Protein AF-A0A350P9X3-F1 (afdb_monomer_lite)

Foldseek 3Di:
DDFDFADDVDPCPVLPPPPPRTDDPVSVVVVVVVVVVVVVVVVVVVVVVVVVVVVLVCQLVVLVVVLVVCVVVVVVVVSVVSVVCNVVSVVVSVVVSCVVVVVVVVVVVVVVD

Radius of gyration: 26.56 Å; chains: 1; bounding box: 52×26×76 Å

Organism: NCBI:txid589873

InterPro domains:
  IPR018247 EF-Hand 1, calcium-binding site [PS00018] (16-28)

Structure (mmCIF, N/CA/C/O backbone):
data_AF-A0A350P9X3-F1
#
_entry.id   AF-A0A350P9X3-F1
#
loop_
_atom_site.group_PDB
_atom_site.id
_atom_site.type_symbol
_atom_site.label_atom_id
_atom_site.label_alt_id
_atom_site.label_comp_id
_atom_site.label_asym_id
_atom_site.label_entity_id
_atom_site.label_seq_id
_atom_site.pdbx_PDB_ins_code
_atom_site.Cartn_x
_atom_site.Cartn_y
_atom_site.Cartn_z
_atom_site.occupancy
_atom_site.B_iso_or_equiv
_atom_site.auth_seq_id
_atom_site.auth_comp_id
_atom_site.auth_asym_id
_atom_site.auth_atom_id
_atom_site.pdbx_PDB_model_num
ATOM 1 N N . MET A 1 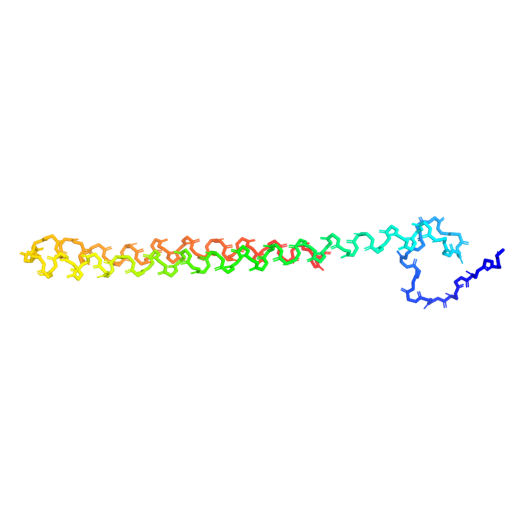1 ? 17.903 -16.876 -47.345 1.00 45.81 1 MET A N 1
ATOM 2 C CA . MET A 1 1 ? 17.108 -15.745 -46.822 1.00 45.81 1 MET A CA 1
ATOM 3 C C . MET A 1 1 ? 17.994 -14.515 -46.926 1.00 45.81 1 MET A C 1
ATOM 5 O O . MET A 1 1 ? 19.126 -14.586 -46.469 1.00 45.81 1 MET A O 1
ATOM 9 N N . ALA A 1 2 ? 17.578 -13.469 -47.643 1.00 48.81 2 ALA A N 1
ATOM 10 C CA . ALA A 1 2 ? 18.408 -12.278 -47.829 1.00 48.81 2 ALA A CA 1
ATOM 11 C C . ALA A 1 2 ? 18.488 -11.499 -46.508 1.00 48.81 2 ALA A C 1
ATOM 13 O O . ALA A 1 2 ? 17.465 -11.042 -46.004 1.00 48.81 2 ALA A O 1
ATOM 14 N N . GLN A 1 3 ? 19.692 -11.387 -45.949 1.00 57.34 3 GLN A N 1
ATOM 15 C CA . GLN A 1 3 ? 19.959 -10.689 -44.694 1.00 57.34 3 GLN A CA 1
ATOM 16 C C . GLN A 1 3 ? 19.763 -9.182 -44.925 1.00 57.34 3 GLN A C 1
ATOM 18 O O . GLN A 1 3 ? 20.478 -8.565 -45.721 1.00 57.34 3 GLN A O 1
ATOM 23 N N . LYS A 1 4 ? 18.726 -8.598 -44.314 1.00 62.81 4 LYS A N 1
ATOM 24 C CA . LYS A 1 4 ? 18.437 -7.163 -44.425 1.00 62.81 4 LYS A CA 1
ATOM 25 C C . LYS A 1 4 ? 19.392 -6.405 -43.504 1.00 62.81 4 LYS A C 1
ATOM 27 O O . LYS A 1 4 ? 19.325 -6.558 -42.292 1.00 62.81 4 LYS A O 1
ATOM 32 N N . LYS A 1 5 ? 20.262 -5.585 -44.095 1.00 63.50 5 LYS A N 1
ATOM 33 C CA . LYS A 1 5 ? 21.148 -4.678 -43.357 1.00 63.50 5 LYS A CA 1
ATOM 34 C C . LYS A 1 5 ? 20.351 -3.514 -42.772 1.00 63.50 5 LYS A C 1
ATOM 36 O O . LYS A 1 5 ? 19.462 -2.980 -43.446 1.00 63.50 5 LYS A O 1
ATOM 41 N N . LEU A 1 6 ? 20.669 -3.134 -41.540 1.00 65.44 6 LEU A N 1
ATOM 42 C CA . LEU A 1 6 ? 20.120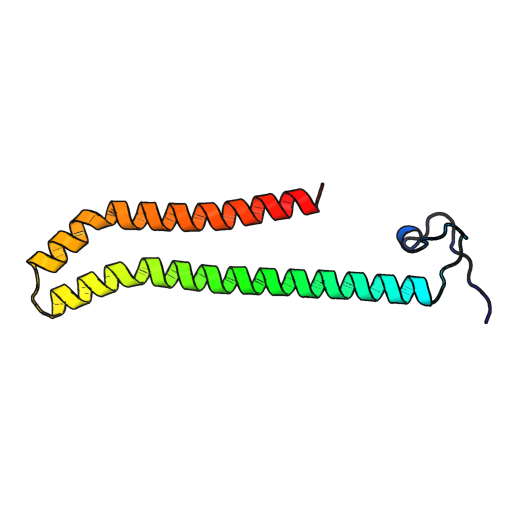 -1.955 -40.882 1.00 65.44 6 LEU A CA 1
ATOM 43 C C . LEU A 1 6 ? 20.528 -0.686 -41.648 1.00 65.44 6 LEU A C 1
ATOM 45 O O . LEU A 1 6 ? 21.645 -0.562 -42.148 1.00 65.44 6 LEU A O 1
ATOM 49 N N . GLN A 1 7 ? 19.604 0.270 -41.765 1.00 64.62 7 GLN A N 1
ATOM 50 C CA . GLN A 1 7 ? 19.949 1.621 -42.212 1.00 64.62 7 GLN A CA 1
ATOM 51 C C . GLN A 1 7 ? 20.668 2.368 -41.087 1.00 64.62 7 GLN A C 1
ATOM 53 O O . GLN A 1 7 ? 20.343 2.194 -39.911 1.00 64.62 7 GLN A O 1
ATOM 58 N N . LYS A 1 8 ? 21.609 3.241 -41.463 1.00 57.31 8 LYS A N 1
ATOM 59 C CA . LYS A 1 8 ? 22.232 4.193 -40.541 1.00 57.31 8 LYS A CA 1
ATOM 60 C C . LYS A 1 8 ? 21.128 5.075 -39.938 1.00 57.31 8 LYS A C 1
ATOM 62 O O . LYS A 1 8 ? 20.325 5.613 -40.697 1.00 57.31 8 LYS A O 1
ATOM 67 N N . ASP A 1 9 ? 21.069 5.147 -38.610 1.00 61.34 9 ASP A N 1
ATOM 68 C CA . ASP A 1 9 ? 20.023 5.811 -37.808 1.00 61.34 9 ASP A CA 1
ATOM 69 C C . ASP A 1 9 ? 18.659 5.088 -37.766 1.00 61.34 9 ASP A C 1
ATOM 71 O O . ASP A 1 9 ? 17.613 5.696 -37.528 1.00 61.34 9 ASP A O 1
ATOM 75 N N . SER A 1 10 ? 18.634 3.767 -37.976 1.00 69.50 10 SER A N 1
ATOM 76 C CA . SER A 1 10 ? 17.417 2.976 -37.761 1.00 69.50 10 SER A CA 1
ATOM 77 C C . SER A 1 10 ? 17.019 2.943 -36.281 1.00 69.50 10 SER A C 1
ATOM 79 O O . SER A 1 10 ? 17.846 2.683 -35.409 1.00 69.50 10 SER A O 1
ATOM 81 N N . ALA A 1 11 ? 15.719 3.091 -36.002 1.00 67.38 11 ALA A N 1
ATOM 82 C CA . ALA A 1 11 ? 15.147 2.966 -34.658 1.00 67.38 11 ALA A CA 1
ATOM 83 C C . ALA A 1 11 ? 15.463 1.623 -33.969 1.00 67.38 11 ALA A C 1
ATOM 85 O O . ALA A 1 11 ? 15.339 1.526 -32.753 1.00 67.38 11 ALA A O 1
ATOM 86 N N . TYR A 1 12 ? 15.891 0.604 -34.719 1.00 69.75 12 TYR A N 1
ATOM 87 C CA . TYR A 1 12 ? 16.204 -0.735 -34.223 1.00 69.75 12 TYR A CA 1
ATOM 88 C C . TYR A 1 12 ? 17.701 -0.979 -33.982 1.00 69.75 12 TYR A C 1
ATOM 90 O O . TYR A 1 12 ? 18.068 -2.091 -33.626 1.00 69.75 12 TYR A O 1
ATOM 98 N N . GLN A 1 13 ? 18.565 0.035 -34.117 1.00 71.00 13 GLN A N 1
ATOM 99 C CA . GLN A 1 13 ? 19.997 -0.102 -33.800 1.00 71.00 13 GLN A CA 1
ATOM 100 C C . GLN A 1 13 ? 20.256 -0.541 -32.349 1.00 71.00 13 GLN A C 1
ATOM 102 O O . GLN A 1 13 ? 21.243 -1.204 -32.080 1.00 71.00 13 GLN A O 1
ATOM 107 N N . HIS A 1 14 ? 19.354 -0.229 -31.414 1.00 72.38 14 HIS A N 1
ATOM 108 C CA . HIS A 1 14 ? 19.454 -0.681 -30.020 1.00 72.38 14 HIS A CA 1
ATOM 109 C C . HIS A 1 14 ? 19.203 -2.191 -29.828 1.00 72.38 14 HIS A C 1
ATOM 111 O O . HIS A 1 14 ? 19.435 -2.710 -28.737 1.00 72.38 14 HIS A O 1
ATOM 117 N N . LEU A 1 15 ? 18.673 -2.872 -30.850 1.00 71.56 15 LEU A N 1
ATOM 118 C CA . LEU A 1 15 ? 18.408 -4.311 -30.840 1.00 71.56 15 LEU A CA 1
ATOM 119 C C . LEU A 1 15 ? 19.588 -5.130 -31.373 1.00 71.56 15 LEU A C 1
ATOM 121 O O . LEU A 1 15 ? 19.661 -6.319 -31.078 1.00 71.56 15 LEU A O 1
ATOM 125 N N . ASP A 1 16 ? 20.491 -4.494 -32.122 1.00 74.19 16 ASP A N 1
ATOM 126 C CA . ASP A 1 16 ? 21.739 -5.089 -32.592 1.00 74.19 16 ASP A CA 1
ATOM 127 C C . ASP A 1 16 ? 22.710 -5.188 -31.403 1.00 74.19 16 ASP A C 1
ATOM 129 O O . ASP A 1 16 ? 23.236 -4.187 -30.904 1.00 74.19 16 ASP A O 1
ATOM 133 N N . ARG A 1 17 ? 22.885 -6.404 -30.874 1.00 72.25 17 ARG A N 1
ATOM 134 C CA . ARG A 1 17 ? 23.720 -6.654 -29.688 1.00 72.25 17 ARG A CA 1
ATOM 135 C C . ARG A 1 17 ? 25.166 -6.956 -30.053 1.00 72.25 17 ARG A C 1
ATOM 137 O O . ARG A 1 17 ? 26.035 -6.840 -29.185 1.00 72.25 17 ARG A O 1
ATOM 144 N N . ASN A 1 18 ? 25.418 -7.386 -31.285 1.00 77.31 18 ASN A N 1
ATOM 145 C CA . ASN A 1 18 ? 26.728 -7.823 -31.752 1.00 77.31 18 ASN A CA 1
ATOM 146 C C . ASN A 1 18 ? 27.439 -6.773 -32.637 1.00 77.31 18 ASN A C 1
ATOM 148 O O . ASN A 1 18 ? 28.620 -6.960 -32.939 1.00 77.31 18 ASN A O 1
ATOM 152 N N . ASN A 1 19 ? 26.781 -5.645 -32.937 1.00 72.25 19 ASN A N 1
ATOM 153 C CA . ASN A 1 19 ? 27.268 -4.528 -33.753 1.00 72.25 19 ASN A CA 1
ATOM 154 C C . ASN A 1 19 ? 27.639 -4.953 -35.187 1.00 72.25 19 ASN A C 1
ATOM 156 O O . ASN A 1 19 ? 28.591 -4.425 -35.770 1.00 72.25 19 ASN A O 1
ATOM 160 N N . ASP A 1 20 ? 26.935 -5.940 -35.747 1.00 75.75 20 ASP A N 1
ATOM 161 C CA . ASP A 1 20 ? 27.206 -6.456 -37.093 1.00 75.75 20 ASP A CA 1
ATOM 162 C C . ASP A 1 20 ? 26.391 -5.763 -38.209 1.00 75.75 20 ASP A C 1
ATOM 164 O O . ASP A 1 20 ? 26.501 -6.132 -39.385 1.00 75.75 20 ASP A O 1
ATOM 168 N N . ASP A 1 21 ? 25.628 -4.717 -37.860 1.00 69.88 21 ASP A N 1
ATOM 169 C CA . ASP A 1 21 ? 24.737 -3.947 -38.736 1.00 69.88 21 ASP A CA 1
ATOM 170 C C . ASP A 1 21 ? 23.622 -4.809 -39.380 1.00 69.88 21 ASP A C 1
ATOM 172 O O . ASP A 1 21 ? 22.962 -4.388 -40.348 1.00 69.88 21 ASP A O 1
ATOM 176 N N . THR A 1 22 ? 23.373 -6.021 -38.869 1.00 72.81 22 THR A N 1
ATOM 177 C CA . THR A 1 22 ? 22.319 -6.932 -39.323 1.00 72.81 22 THR A CA 1
ATOM 178 C C . THR A 1 22 ? 21.504 -7.492 -38.163 1.00 72.81 22 THR A C 1
ATOM 180 O O . THR A 1 22 ? 22.010 -8.178 -37.296 1.00 72.81 22 THR A O 1
ATOM 183 N N . LEU A 1 23 ? 20.184 -7.297 -38.196 1.00 71.69 23 LEU A N 1
ATOM 184 C CA . LEU A 1 23 ? 19.320 -7.941 -37.205 1.00 71.69 23 LEU A CA 1
ATOM 185 C C . LEU A 1 23 ? 19.126 -9.417 -37.533 1.00 71.69 23 LEU A C 1
ATOM 187 O O . LEU A 1 23 ? 18.599 -9.756 -38.601 1.00 71.69 23 LEU A O 1
ATOM 191 N N . CYS A 1 24 ? 19.496 -10.281 -36.593 1.00 75.56 24 CYS A N 1
ATOM 192 C CA . CYS A 1 24 ? 19.149 -11.695 -36.631 1.00 75.56 24 CYS A CA 1
ATOM 193 C C . CYS A 1 24 ? 17.768 -11.948 -35.993 1.00 75.56 24 CYS A C 1
ATOM 195 O O . CYS A 1 24 ? 17.353 -11.244 -35.069 1.00 75.56 24 CYS A O 1
ATOM 197 N N . ASP 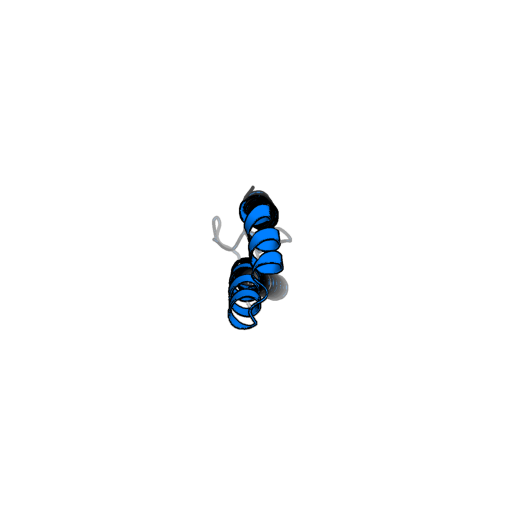A 1 25 ? 17.064 -12.994 -36.439 1.00 77.31 25 ASP A N 1
ATOM 198 C CA . ASP A 1 25 ? 15.779 -13.414 -35.851 1.00 77.31 25 ASP A CA 1
ATOM 199 C C . ASP A 1 25 ? 15.915 -13.737 -34.344 1.00 77.31 25 ASP A C 1
ATOM 201 O O . ASP A 1 25 ? 14.998 -13.485 -33.555 1.00 77.31 25 ASP A O 1
AT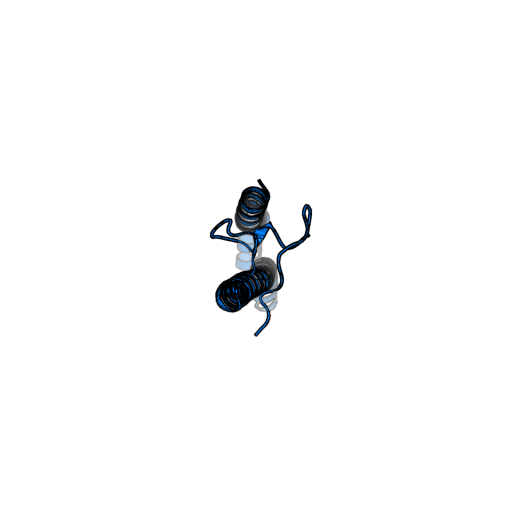OM 205 N N . ASP A 1 26 ? 17.086 -14.222 -33.920 1.00 78.62 26 ASP A N 1
ATOM 206 C CA . ASP A 1 26 ? 17.408 -14.494 -32.514 1.00 78.62 26 ASP A CA 1
ATOM 207 C C . ASP A 1 26 ? 17.483 -13.209 -31.666 1.00 78.62 26 ASP A C 1
ATOM 209 O O . ASP A 1 26 ? 17.026 -13.185 -30.524 1.00 78.62 26 ASP A O 1
ATOM 213 N N . GLU A 1 27 ? 17.999 -12.107 -32.213 1.00 75.69 27 GLU A N 1
ATOM 214 C CA . GLU A 1 27 ? 18.083 -10.825 -31.496 1.00 75.69 27 GLU A CA 1
ATOM 215 C C . GLU A 1 27 ? 16.706 -10.172 -31.358 1.00 75.69 27 GLU A C 1
ATOM 217 O O . GLU A 1 27 ? 16.357 -9.639 -30.302 1.00 75.69 27 GLU A O 1
ATOM 222 N N . ILE A 1 28 ? 15.882 -10.282 -32.404 1.00 80.69 28 ILE A N 1
ATOM 223 C CA . ILE A 1 28 ? 14.499 -9.801 -32.399 1.00 80.69 28 ILE A CA 1
ATOM 224 C C . ILE A 1 28 ? 13.657 -10.606 -31.402 1.00 80.69 28 ILE A C 1
ATOM 226 O O . ILE A 1 28 ? 12.910 -10.020 -30.617 1.00 80.69 28 ILE A O 1
ATOM 230 N N . SER A 1 29 ? 13.773 -11.937 -31.400 1.00 83.00 29 SER A N 1
ATOM 231 C CA . SER A 1 29 ? 13.029 -12.789 -30.463 1.00 83.00 29 SER A CA 1
ATOM 232 C C . SER A 1 29 ? 13.420 -12.509 -29.011 1.00 83.00 29 SER A C 1
ATOM 234 O O . SER A 1 29 ? 12.544 -12.321 -28.165 1.00 83.00 29 SER A O 1
ATOM 236 N N . MET A 1 30 ? 14.716 -12.349 -28.739 1.00 83.12 30 MET A N 1
ATOM 237 C CA . MET A 1 30 ? 15.220 -11.985 -27.419 1.00 83.12 30 MET A CA 1
ATOM 238 C C . MET A 1 30 ? 14.700 -10.614 -26.956 1.00 83.12 30 MET A C 1
ATOM 240 O O . MET A 1 30 ? 14.282 -10.458 -25.808 1.00 83.12 30 MET A O 1
ATOM 244 N N . ALA A 1 31 ? 14.675 -9.615 -27.837 1.00 84.00 31 ALA A N 1
ATOM 245 C CA . ALA A 1 31 ? 14.134 -8.296 -27.520 1.00 84.00 31 ALA A CA 1
ATOM 246 C C . ALA A 1 31 ? 12.633 -8.329 -27.192 1.00 84.00 31 ALA A C 1
ATOM 248 O O . ALA A 1 31 ? 12.181 -7.667 -26.253 1.00 84.00 31 ALA A O 1
ATOM 249 N N . LEU A 1 32 ? 11.861 -9.128 -27.934 1.00 84.25 32 LEU A N 1
ATOM 250 C CA . LEU A 1 32 ? 10.435 -9.332 -27.681 1.00 84.25 32 LEU A CA 1
ATOM 251 C C . LEU A 1 32 ? 10.190 -10.036 -26.340 1.00 84.25 32 LEU A C 1
ATOM 253 O O . LEU A 1 32 ? 9.260 -9.664 -25.622 1.00 84.25 32 LEU A O 1
ATOM 257 N N . GLU A 1 33 ? 11.031 -11.002 -25.963 1.00 87.19 33 GLU A N 1
ATOM 258 C CA . GLU A 1 33 ? 10.963 -11.652 -24.649 1.00 87.19 33 GLU A CA 1
ATOM 259 C C . GLU A 1 33 ? 11.249 -10.680 -23.500 1.00 87.19 33 GLU A C 1
ATOM 261 O O . GLU A 1 33 ? 10.511 -10.666 -22.511 1.00 87.19 33 GLU A O 1
ATOM 266 N N . PHE A 1 34 ? 12.271 -9.829 -23.627 1.00 85.12 34 PHE A N 1
ATOM 267 C CA . PHE A 1 34 ? 12.548 -8.795 -22.627 1.00 85.12 34 PHE A CA 1
ATOM 268 C C . PHE A 1 34 ? 11.391 -7.809 -22.498 1.00 85.12 34 PHE A C 1
ATOM 270 O O . PHE A 1 34 ? 10.958 -7.523 -21.380 1.00 85.12 34 PHE A O 1
ATOM 277 N N . LYS A 1 35 ? 10.835 -7.348 -23.625 1.00 86.38 35 LYS A N 1
ATOM 278 C CA . LYS A 1 35 ? 9.685 -6.441 -23.609 1.00 86.38 35 LYS A CA 1
ATOM 279 C C . LYS A 1 35 ? 8.467 -7.085 -22.955 1.00 86.38 35 LYS A C 1
ATOM 281 O O . LYS A 1 35 ? 7.748 -6.423 -22.213 1.00 86.38 35 LYS A O 1
ATOM 286 N N . ARG A 1 36 ? 8.242 -8.379 -23.193 1.00 90.00 36 ARG A N 1
ATOM 287 C CA . ARG A 1 36 ? 7.156 -9.123 -22.553 1.00 90.00 36 ARG A CA 1
ATOM 288 C C . ARG A 1 36 ? 7.325 -9.183 -21.035 1.00 90.00 36 ARG A C 1
ATOM 290 O O . ARG A 1 36 ? 6.372 -8.876 -20.329 1.00 90.00 36 ARG A O 1
ATOM 297 N N . ARG A 1 37 ? 8.517 -9.523 -20.539 1.00 86.50 37 ARG A N 1
ATOM 298 C CA . ARG A 1 37 ? 8.796 -9.568 -19.092 1.00 86.50 37 ARG A CA 1
ATOM 299 C C . ARG A 1 37 ? 8.631 -8.203 -18.428 1.00 86.50 37 ARG A C 1
ATOM 301 O O . ARG A 1 37 ? 8.040 -8.116 -17.363 1.00 86.50 37 ARG A O 1
ATOM 308 N N . GLU A 1 38 ? 9.090 -7.139 -19.082 1.00 87.38 38 GLU A N 1
ATOM 309 C CA . GLU A 1 38 ? 8.911 -5.764 -18.601 1.00 87.38 38 GLU A CA 1
ATOM 310 C C . GLU A 1 38 ? 7.422 -5.397 -18.454 1.00 87.38 38 GLU A C 1
ATOM 312 O O . GLU A 1 38 ? 7.029 -4.778 -17.466 1.00 87.38 38 GLU A O 1
ATOM 317 N N . LEU A 1 39 ? 6.580 -5.804 -19.412 1.00 86.31 39 LEU A N 1
ATOM 318 C CA . LEU A 1 39 ? 5.130 -5.592 -19.347 1.00 86.31 39 LEU A CA 1
ATOM 319 C C . LEU A 1 39 ? 4.471 -6.431 -18.241 1.00 86.31 39 LEU A C 1
ATOM 321 O O . LEU A 1 39 ? 3.615 -5.915 -17.524 1.00 86.31 39 LEU A O 1
ATOM 325 N N . GLU A 1 40 ? 4.888 -7.688 -18.072 1.00 88.81 40 GLU A N 1
ATOM 326 C CA . GLU A 1 40 ? 4.406 -8.566 -16.995 1.00 88.81 40 GLU A CA 1
ATOM 327 C C . GLU A 1 40 ? 4.758 -7.998 -15.607 1.00 88.81 40 GLU A C 1
ATOM 329 O O . GLU A 1 40 ? 3.896 -7.937 -14.726 1.00 88.81 40 GLU A O 1
ATOM 334 N N . ASP A 1 41 ? 5.979 -7.487 -15.427 1.00 86.88 41 ASP A N 1
ATOM 335 C CA . ASP A 1 41 ? 6.406 -6.827 -14.188 1.00 86.88 41 ASP A CA 1
ATOM 336 C C . ASP A 1 41 ? 5.625 -5.525 -13.928 1.00 86.88 41 ASP A C 1
ATOM 338 O O . ASP A 1 41 ? 5.246 -5.233 -12.787 1.00 86.88 41 ASP A O 1
ATOM 342 N N . ALA A 1 42 ? 5.344 -4.738 -14.972 1.00 86.62 42 ALA A N 1
ATOM 343 C CA . ALA A 1 42 ? 4.562 -3.508 -14.857 1.00 86.62 42 ALA A CA 1
ATOM 344 C C . ALA A 1 42 ? 3.113 -3.779 -14.421 1.00 86.62 42 ALA A C 1
ATOM 346 O O . ALA A 1 42 ? 2.572 -3.058 -13.576 1.00 86.62 42 ALA A O 1
ATOM 347 N N . ASP A 1 43 ? 2.487 -4.826 -14.956 1.00 86.19 43 ASP A N 1
ATOM 348 C CA . ASP A 1 43 ? 1.135 -5.217 -14.562 1.00 86.19 43 ASP A CA 1
ATOM 349 C C . ASP A 1 43 ? 1.104 -5.802 -13.142 1.00 86.19 43 ASP A C 1
ATOM 351 O O . ASP A 1 43 ? 0.243 -5.415 -12.346 1.00 86.19 43 ASP A O 1
ATOM 355 N N . ALA A 1 44 ? 2.099 -6.606 -12.754 1.00 88.44 44 ALA A N 1
ATOM 356 C CA . ALA A 1 44 ? 2.229 -7.093 -11.379 1.00 88.44 44 ALA A CA 1
ATOM 357 C C . ALA A 1 44 ? 2.342 -5.943 -10.359 1.00 88.44 44 ALA A C 1
ATOM 359 O O . ALA A 1 44 ? 1.705 -5.976 -9.301 1.00 88.44 44 ALA A O 1
ATOM 360 N N . ARG A 1 45 ? 3.094 -4.881 -10.689 1.00 83.25 45 ARG A N 1
ATOM 361 C CA . ARG A 1 45 ? 3.183 -3.666 -9.857 1.00 83.25 45 ARG A CA 1
ATOM 362 C C . ARG A 1 45 ? 1.850 -2.923 -9.748 1.00 83.25 45 ARG A C 1
ATOM 364 O O . ARG A 1 45 ? 1.499 -2.426 -8.674 1.00 83.25 45 ARG A O 1
ATOM 371 N N . ARG A 1 46 ? 1.083 -2.832 -10.838 1.00 86.06 46 ARG A N 1
ATOM 372 C CA . ARG A 1 46 ? -0.253 -2.208 -10.818 1.00 86.06 46 ARG A CA 1
ATOM 373 C C . ARG A 1 46 ? -1.204 -2.969 -9.910 1.00 86.06 46 ARG A C 1
ATOM 375 O O . ARG A 1 46 ? -1.920 -2.352 -9.119 1.00 86.06 46 ARG A O 1
ATOM 382 N N . ASP A 1 47 ? -1.174 -4.292 -9.974 1.00 89.88 47 ASP A N 1
ATOM 383 C CA . ASP A 1 47 ? -1.996 -5.118 -9.103 1.00 89.88 47 ASP A CA 1
ATOM 384 C C . ASP A 1 47 ? -1.558 -5.017 -7.640 1.00 89.88 47 ASP A C 1
ATOM 386 O O . ASP A 1 47 ? -2.418 -4.866 -6.768 1.00 89.88 47 ASP A O 1
ATOM 390 N N . SER A 1 48 ? -0.253 -4.970 -7.343 1.00 87.12 48 SER A N 1
ATOM 391 C CA . SER A 1 48 ? 0.208 -4.751 -5.966 1.00 87.12 48 SER A CA 1
ATOM 392 C C . SER A 1 48 ? -0.251 -3.405 -5.401 1.00 87.12 48 SER A C 1
ATOM 394 O O . SER A 1 48 ? -0.683 -3.340 -4.250 1.00 87.12 48 SER A O 1
ATOM 396 N N . MET A 1 49 ? -0.240 -2.338 -6.212 1.00 85.56 49 MET A N 1
ATOM 397 C CA . MET A 1 49 ? -0.768 -1.034 -5.795 1.00 85.56 49 MET A CA 1
ATOM 398 C C . MET A 1 49 ? -2.265 -1.100 -5.479 1.00 85.56 49 MET A C 1
ATOM 400 O O . MET A 1 49 ? -2.681 -0.599 -4.436 1.00 85.56 49 MET A O 1
ATOM 404 N N . ARG A 1 50 ? -3.071 -1.762 -6.321 1.00 89.06 50 ARG A N 1
ATOM 405 C CA . ARG A 1 50 ? -4.517 -1.929 -6.083 1.00 89.06 50 ARG A CA 1
ATOM 406 C C . ARG A 1 50 ? -4.790 -2.667 -4.777 1.00 89.06 50 ARG A C 1
ATOM 408 O O . ARG A 1 50 ? -5.624 -2.223 -3.988 1.00 89.06 50 ARG A O 1
ATOM 415 N N . TRP A 1 51 ? -4.086 -3.770 -4.530 1.00 87.81 51 TRP A N 1
ATOM 416 C CA . TRP A 1 51 ? -4.228 -4.534 -3.291 1.00 87.81 51 TRP A CA 1
ATOM 417 C C . TRP A 1 51 ? -3.807 -3.732 -2.061 1.00 87.81 51 TRP A C 1
ATOM 419 O O . TRP A 1 51 ? -4.497 -3.778 -1.043 1.00 87.81 51 TRP A O 1
ATOM 429 N N . MET A 1 52 ? -2.743 -2.935 -2.162 1.00 86.94 52 MET A N 1
ATOM 430 C CA . MET A 1 52 ? -2.336 -2.056 -1.069 1.00 86.94 52 MET A CA 1
ATOM 431 C C . MET A 1 52 ? -3.365 -0.955 -0.796 1.00 86.94 52 MET A C 1
ATOM 433 O O . MET A 1 52 ? -3.647 -0.659 0.363 1.00 86.94 52 MET A O 1
ATOM 437 N N . THR A 1 53 ? -3.973 -0.369 -1.832 1.00 87.69 53 THR A N 1
ATOM 438 C CA . THR A 1 53 ? -5.060 0.605 -1.652 1.00 87.69 53 THR A CA 1
ATOM 439 C C . THR A 1 53 ? -6.238 -0.018 -0.908 1.00 87.69 53 THR A C 1
ATOM 441 O O . THR A 1 53 ? -6.768 0.600 0.014 1.00 87.69 53 THR A O 1
ATOM 444 N N . TRP A 1 54 ? -6.615 -1.254 -1.245 1.00 87.62 54 TRP A N 1
ATOM 445 C CA . TRP A 1 54 ? -7.646 -1.981 -0.504 1.00 87.62 54 TRP A CA 1
ATOM 446 C C . TRP A 1 54 ? -7.246 -2.225 0.949 1.00 87.62 54 TRP A C 1
ATOM 448 O O . TRP A 1 54 ? -8.049 -1.978 1.845 1.00 87.62 54 TRP A O 1
ATOM 458 N N . PHE A 1 55 ? -6.005 -2.640 1.201 1.00 86.69 55 PHE A N 1
ATOM 459 C CA . PHE A 1 55 ? -5.495 -2.824 2.558 1.00 86.69 55 PHE A CA 1
ATOM 460 C C . PHE A 1 55 ? -5.549 -1.524 3.377 1.00 86.69 55 PHE A C 1
ATOM 462 O O . PHE A 1 55 ? -6.052 -1.522 4.499 1.00 86.69 55 PHE A O 1
ATOM 469 N N . ALA A 1 56 ? -5.113 -0.403 2.799 1.00 87.38 56 ALA A N 1
ATOM 470 C CA . ALA A 1 56 ? -5.165 0.911 3.434 1.00 87.38 56 ALA A CA 1
ATOM 471 C C . ALA A 1 56 ? -6.607 1.371 3.714 1.00 87.38 56 ALA A C 1
ATOM 473 O O . ALA A 1 56 ? -6.891 1.920 4.784 1.00 87.38 56 ALA A O 1
ATOM 474 N N . LEU A 1 57 ? -7.526 1.117 2.776 1.00 88.75 57 LEU A N 1
ATOM 475 C CA . LEU A 1 57 ? -8.946 1.421 2.934 1.00 88.75 57 LEU A CA 1
ATOM 476 C C . LEU A 1 57 ? -9.558 0.611 4.082 1.00 88.75 57 LEU A C 1
ATOM 478 O O . LEU A 1 57 ? -10.211 1.183 4.953 1.00 88.75 57 LEU A O 1
ATOM 482 N N . PHE A 1 58 ? -9.312 -0.701 4.121 1.00 89.56 58 PHE A N 1
ATOM 483 C CA . PHE A 1 58 ? -9.797 -1.562 5.197 1.00 89.56 58 PHE A CA 1
ATOM 484 C C . PHE A 1 58 ? -9.185 -1.202 6.546 1.00 89.56 58 PHE A C 1
ATOM 486 O O . PHE A 1 58 ? -9.924 -1.145 7.523 1.00 89.56 58 PHE A O 1
ATOM 493 N N . GLY A 1 59 ? -7.882 -0.914 6.612 1.00 85.62 59 GLY A N 1
ATOM 494 C CA . GLY A 1 59 ? -7.233 -0.462 7.843 1.00 85.62 59 GLY A CA 1
ATOM 495 C C . GLY A 1 59 ? -7.916 0.789 8.388 1.00 85.62 59 GLY A C 1
ATOM 496 O O . GLY A 1 59 ? -8.424 0.795 9.502 1.00 85.62 59 GLY A O 1
ATOM 497 N N . THR A 1 60 ? -8.068 1.815 7.555 1.00 86.75 60 THR A N 1
ATOM 498 C CA . THR A 1 60 ? -8.672 3.083 7.987 1.00 86.75 60 THR A CA 1
ATOM 499 C C . THR A 1 60 ? -10.153 2.941 8.367 1.00 86.75 60 THR A C 1
ATOM 501 O O . THR A 1 60 ? -10.613 3.616 9.285 1.00 86.75 60 THR A O 1
ATOM 504 N N . LEU A 1 61 ? -10.907 2.058 7.701 1.00 89.62 61 LEU A N 1
ATOM 505 C CA . LEU A 1 61 ? -12.341 1.859 7.947 1.00 89.62 61 LEU A CA 1
ATOM 506 C C . LEU A 1 61 ? -12.643 0.922 9.130 1.00 89.62 61 LEU A C 1
ATOM 508 O O . LEU A 1 61 ? -13.683 1.065 9.773 1.00 89.62 61 LEU A O 1
ATOM 512 N N . ASN A 1 62 ? -11.749 -0.021 9.438 1.00 90.19 62 ASN A N 1
ATOM 513 C CA . ASN A 1 62 ? -11.940 -0.999 10.513 1.00 90.19 62 ASN A CA 1
ATOM 514 C C . ASN A 1 62 ? -12.119 -0.318 11.877 1.00 90.19 62 ASN A C 1
ATOM 516 O O . ASN A 1 62 ? -12.994 -0.692 12.654 1.00 90.19 62 ASN A O 1
ATOM 520 N N . TYR A 1 63 ? -11.338 0.727 12.136 1.00 88.75 63 TYR A N 1
ATOM 521 C CA . TYR A 1 63 ? -11.334 1.407 13.422 1.00 88.75 63 TYR A CA 1
ATOM 522 C C . TYR A 1 63 ? -12.636 2.181 13.727 1.00 88.75 63 TYR A C 1
ATOM 524 O O . TYR A 1 63 ? -13.238 1.928 14.773 1.00 88.75 63 TYR A O 1
ATOM 532 N N . PRO A 1 64 ? -13.165 3.038 12.826 1.00 89.19 64 PRO A N 1
ATOM 533 C CA . PRO A 1 64 ? -14.503 3.612 12.985 1.00 89.19 64 PRO A CA 1
ATOM 534 C C . PRO A 1 64 ? -15.613 2.559 13.074 1.00 89.19 64 PRO A C 1
ATOM 536 O O . PRO A 1 64 ? -16.553 2.724 13.850 1.00 89.19 64 PRO A O 1
ATOM 539 N N . ALA A 1 65 ? -15.509 1.464 12.310 1.00 91.12 65 ALA A N 1
ATOM 540 C CA . ALA A 1 65 ? -16.485 0.380 12.369 1.00 91.12 65 ALA A CA 1
ATOM 541 C C . ALA A 1 65 ? -16.501 -0.297 13.750 1.00 91.12 65 ALA A C 1
ATOM 543 O O . ALA A 1 65 ? -17.573 -0.578 14.281 1.00 91.12 65 ALA A O 1
ATOM 544 N N . ALA A 1 66 ? -15.334 -0.500 14.365 1.00 89.12 66 ALA A N 1
ATOM 545 C CA . ALA A 1 66 ? -15.228 -1.044 15.714 1.00 89.12 66 ALA A CA 1
ATOM 546 C C . ALA A 1 66 ? -15.861 -0.117 16.765 1.00 89.12 66 ALA A C 1
ATOM 548 O O . ALA A 1 66 ? -16.603 -0.604 17.615 1.00 89.12 66 ALA A O 1
ATOM 549 N N . ILE A 1 67 ? -15.635 1.202 16.676 1.00 89.06 67 ILE A N 1
ATOM 550 C CA . ILE A 1 67 ? -16.276 2.197 17.561 1.00 89.06 67 ILE A CA 1
ATOM 551 C C . ILE A 1 67 ? -17.802 2.149 17.418 1.00 89.06 67 ILE A C 1
ATOM 553 O O . ILE A 1 67 ? -18.525 2.172 18.412 1.00 89.06 67 ILE A O 1
ATOM 557 N N . LEU A 1 68 ? -18.307 2.059 16.184 1.00 89.94 68 LEU A N 1
ATOM 558 C CA . LEU A 1 68 ? -19.743 1.963 15.934 1.00 89.94 68 LEU A CA 1
ATOM 559 C C . LEU A 1 68 ? -20.332 0.689 16.555 1.00 89.94 68 LEU A C 1
ATOM 561 O O . LEU A 1 68 ? -21.369 0.752 17.209 1.00 89.94 68 LEU A O 1
ATOM 565 N N . ILE A 1 69 ? -19.666 -0.457 16.387 1.00 91.50 69 ILE A N 1
ATOM 566 C CA . ILE A 1 69 ? -20.122 -1.738 16.941 1.00 91.50 69 ILE A CA 1
ATOM 567 C C .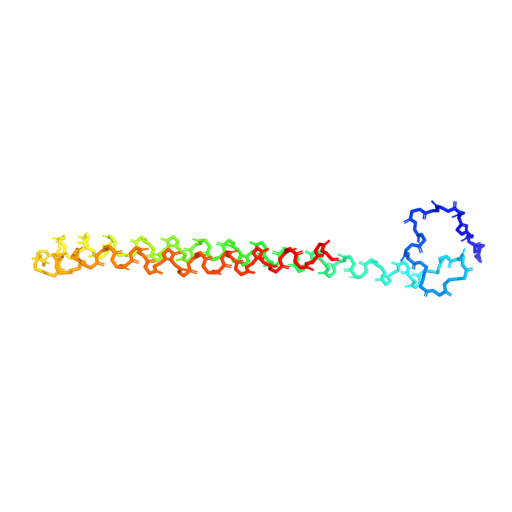 ILE A 1 69 ? -20.132 -1.702 18.474 1.00 91.50 69 ILE A C 1
ATOM 569 O O . ILE A 1 69 ? -21.109 -2.137 19.082 1.00 91.50 69 ILE A O 1
ATOM 573 N N . THR A 1 70 ? -19.086 -1.178 19.120 1.00 89.69 70 THR A N 1
ATOM 574 C CA . THR A 1 70 ? -19.036 -1.100 20.590 1.00 89.69 70 THR A CA 1
ATOM 575 C C . THR A 1 70 ? -20.101 -0.162 21.145 1.00 89.69 70 THR A C 1
ATOM 577 O O . THR A 1 70 ? -20.738 -0.510 22.139 1.00 89.69 70 THR A O 1
ATOM 580 N N . ALA A 1 71 ? -20.367 0.961 20.471 1.00 87.75 71 ALA A N 1
ATOM 581 C CA . ALA A 1 71 ? -21.462 1.863 20.817 1.00 87.75 71 ALA A CA 1
ATOM 582 C C . ALA A 1 71 ? -22.840 1.196 20.640 1.00 87.75 71 ALA A C 1
ATOM 584 O O . ALA A 1 71 ? -23.689 1.285 21.522 1.00 87.75 71 ALA A O 1
ATOM 585 N N . MET A 1 72 ? -23.058 0.452 19.547 1.00 90.38 72 MET A N 1
ATOM 586 C CA . MET A 1 72 ? -24.310 -0.288 19.316 1.00 90.38 72 MET A CA 1
ATOM 587 C C . MET A 1 72 ? -24.563 -1.390 20.354 1.00 90.38 72 MET A C 1
ATOM 589 O O . MET A 1 72 ? -25.714 -1.711 20.639 1.00 90.38 72 MET A O 1
ATOM 593 N N . LEU A 1 73 ? -23.502 -1.967 20.921 1.00 92.69 73 LEU A N 1
ATOM 594 C CA . LEU A 1 73 ? -23.574 -2.972 21.984 1.00 92.69 73 LEU A CA 1
ATOM 595 C C . LEU A 1 73 ? -23.679 -2.360 23.397 1.00 92.69 73 LEU A C 1
ATOM 597 O O . LEU A 1 73 ? -23.782 -3.109 24.367 1.00 92.69 73 LEU A O 1
ATOM 601 N N . GLY A 1 74 ? -23.667 -1.027 23.527 1.00 90.44 74 GLY A N 1
ATOM 602 C CA . GLY A 1 74 ? -23.766 -0.317 24.808 1.00 90.44 74 GLY A CA 1
ATOM 603 C C . GLY A 1 74 ? -22.462 -0.253 25.614 1.00 90.44 74 GLY A C 1
ATOM 604 O O . GLY A 1 74 ? -22.490 0.022 26.813 1.00 90.44 74 GLY A O 1
ATOM 605 N N . TYR A 1 75 ? -21.307 -0.513 24.993 1.00 91.50 75 TYR A N 1
ATOM 606 C CA . TYR A 1 75 ? -19.990 -0.425 25.635 1.00 91.50 75 TYR A CA 1
ATOM 607 C C . TYR A 1 75 ? -19.382 0.985 25.521 1.00 91.50 75 TYR A C 1
ATOM 609 O O . TYR A 1 75 ? -18.295 1.162 24.966 1.00 91.50 75 TYR A O 1
ATOM 617 N N . ASP A 1 76 ? -20.047 1.993 26.090 1.00 85.94 76 ASP A N 1
ATOM 618 C CA . ASP A 1 76 ? -19.670 3.413 25.949 1.00 85.94 76 ASP A CA 1
ATOM 619 C C . ASP A 1 76 ? -18.249 3.733 26.445 1.00 85.94 76 ASP A C 1
ATOM 621 O O . ASP A 1 76 ? -17.526 4.533 25.844 1.00 85.94 76 ASP A O 1
ATOM 625 N N . SER A 1 77 ? -17.800 3.066 27.514 1.00 87.69 77 SER A N 1
ATOM 626 C CA . SER A 1 77 ? -16.434 3.238 28.025 1.00 87.69 77 SER A CA 1
ATOM 627 C C . SER A 1 77 ? -15.387 2.688 27.053 1.00 87.69 77 SER A C 1
ATOM 629 O O . SER A 1 77 ? -14.360 3.330 26.840 1.00 87.69 77 SER A O 1
ATOM 631 N N . ALA A 1 78 ? -15.656 1.544 26.416 1.00 84.50 78 ALA A N 1
ATOM 632 C CA . ALA A 1 78 ? -14.757 0.984 25.412 1.00 84.50 78 ALA A CA 1
ATOM 633 C C . ALA A 1 78 ? -14.747 1.844 24.141 1.00 84.50 78 ALA A C 1
ATOM 635 O O . ALA A 1 78 ? -13.682 2.097 23.587 1.00 84.50 78 ALA A O 1
ATOM 636 N N . ALA A 1 79 ? -15.911 2.342 23.709 1.00 87.06 79 ALA A N 1
ATOM 637 C CA . ALA A 1 79 ? -16.022 3.255 22.574 1.00 87.06 79 ALA A CA 1
ATOM 638 C C . ALA A 1 79 ? -15.235 4.557 22.801 1.00 87.06 79 ALA A C 1
ATOM 640 O O . ALA A 1 79 ? -14.545 5.005 21.891 1.00 87.06 79 ALA A O 1
ATOM 641 N N . THR A 1 80 ? -15.273 5.117 24.015 1.00 87.38 80 THR A N 1
ATOM 642 C CA . THR A 1 80 ? -14.513 6.328 24.377 1.00 87.38 80 THR A CA 1
ATOM 643 C C . THR A 1 80 ? -13.006 6.073 24.393 1.00 87.38 80 THR A C 1
ATOM 645 O O . THR A 1 80 ? -12.268 6.794 23.734 1.00 87.38 80 THR A O 1
ATOM 648 N N . ILE A 1 81 ? -12.548 4.999 25.052 1.00 89.25 81 ILE A N 1
ATOM 649 C CA . ILE A 1 81 ? -11.116 4.642 25.097 1.00 89.25 81 ILE A CA 1
ATOM 650 C C . ILE A 1 81 ? -10.567 4.410 23.688 1.00 89.25 81 ILE A C 1
ATOM 652 O O . ILE A 1 81 ? -9.465 4.851 23.360 1.00 89.25 81 ILE A O 1
ATOM 656 N N . ILE A 1 82 ? -11.336 3.713 22.845 1.00 86.44 82 ILE A N 1
ATOM 657 C CA . ILE A 1 82 ? -10.970 3.546 21.445 1.00 86.44 82 ILE A CA 1
ATOM 658 C C . ILE A 1 82 ? -11.012 4.916 20.766 1.00 86.44 82 ILE A C 1
ATOM 660 O O . ILE A 1 82 ? -10.051 5.255 20.110 1.00 86.44 82 ILE A O 1
ATOM 664 N N . GLY A 1 83 ? -12.023 5.761 20.946 1.00 87.56 83 GLY A N 1
ATOM 665 C CA . GLY A 1 83 ? -12.058 7.110 20.361 1.00 87.56 83 GLY A CA 1
ATOM 666 C C . GLY A 1 83 ? -10.837 7.983 20.690 1.00 87.56 83 GLY A C 1
ATOM 667 O O . GLY A 1 83 ? -10.311 8.656 19.804 1.00 87.56 83 GLY A O 1
ATOM 668 N N . ASP A 1 84 ? -10.327 7.914 21.919 1.00 90.94 84 ASP A N 1
ATOM 669 C CA . ASP A 1 84 ? -9.228 8.763 22.400 1.00 90.94 84 ASP A CA 1
ATOM 670 C C . ASP A 1 84 ? -7.889 8.501 21.690 1.00 90.94 84 ASP A C 1
ATOM 672 O O . ASP A 1 84 ? -7.071 9.411 21.538 1.00 90.94 84 ASP A O 1
ATOM 676 N N . ILE A 1 85 ? -7.662 7.279 21.192 1.00 90.94 85 ILE A N 1
ATOM 677 C CA . ILE A 1 85 ? -6.442 6.934 20.440 1.00 90.94 85 ILE A CA 1
ATOM 678 C C . ILE A 1 85 ? -6.574 7.174 18.925 1.00 90.94 85 ILE A C 1
ATOM 680 O O . ILE A 1 85 ? -5.639 6.874 18.174 1.00 90.94 85 ILE A O 1
ATOM 684 N N . ALA A 1 86 ? -7.695 7.747 18.462 1.00 88.25 86 ALA A N 1
ATOM 685 C CA . ALA A 1 86 ? -7.986 7.902 17.035 1.00 88.25 86 ALA A CA 1
ATOM 686 C C . ALA A 1 86 ? -6.925 8.719 16.290 1.00 88.25 86 ALA A C 1
ATOM 688 O O . ALA A 1 86 ? -6.482 8.267 15.230 1.00 88.25 86 ALA A O 1
ATOM 689 N N . PRO A 1 87 ? -6.437 9.859 16.822 1.00 89.50 87 PRO A N 1
ATOM 690 C CA . PRO A 1 87 ? -5.390 10.625 16.153 1.00 89.50 87 PRO A CA 1
ATOM 691 C C . PRO A 1 87 ? -4.124 9.792 15.920 1.00 89.50 87 PRO A C 1
ATOM 693 O O . PRO A 1 87 ? -3.576 9.788 14.819 1.00 89.50 87 PRO A O 1
ATOM 696 N N . THR A 1 88 ? -3.697 9.022 16.924 1.00 91.50 88 THR A N 1
ATOM 697 C CA . THR A 1 88 ? -2.515 8.152 16.838 1.00 91.50 88 THR A CA 1
ATOM 698 C C . THR A 1 88 ? -2.707 7.057 15.792 1.00 91.50 88 THR A C 1
ATOM 700 O O . THR A 1 88 ? -1.796 6.788 15.008 1.00 91.50 88 THR A O 1
ATOM 703 N N . TYR A 1 89 ? -3.901 6.463 15.729 1.00 89.62 89 TYR A N 1
ATOM 704 C CA . TYR A 1 89 ? -4.238 5.452 14.732 1.00 89.62 89 TYR A CA 1
ATOM 705 C C . TYR A 1 89 ? -4.179 6.004 13.300 1.00 89.62 89 TYR A C 1
ATOM 707 O O . TYR A 1 89 ? -3.556 5.399 12.424 1.00 89.62 89 TYR A O 1
ATOM 715 N N . PHE A 1 90 ? -4.776 7.172 13.051 1.00 88.38 90 PHE A N 1
ATOM 716 C CA . PHE A 1 90 ? -4.754 7.808 11.730 1.00 88.38 90 PHE A CA 1
ATOM 717 C C . PHE A 1 90 ? -3.341 8.192 11.293 1.00 88.38 90 PHE A C 1
ATOM 719 O O . PHE A 1 90 ? -2.968 7.952 10.142 1.00 88.38 90 PHE A O 1
ATOM 726 N N . VAL A 1 91 ? -2.536 8.745 12.204 1.00 91.25 91 VAL A N 1
ATOM 727 C CA . VAL A 1 91 ? -1.143 9.110 11.919 1.00 91.25 91 VAL A CA 1
ATOM 728 C C . VAL A 1 91 ? -0.312 7.869 11.592 1.00 91.25 91 VAL A C 1
ATOM 730 O O . VAL A 1 91 ? 0.407 7.872 10.594 1.00 91.25 91 VAL A O 1
ATOM 733 N N . ALA A 1 92 ? -0.448 6.789 12.367 1.00 90.75 92 ALA A N 1
ATOM 734 C CA . ALA A 1 92 ? 0.280 5.545 12.126 1.00 90.75 92 ALA A CA 1
ATOM 735 C C . ALA A 1 92 ? -0.064 4.917 10.763 1.00 90.75 92 ALA A C 1
ATOM 737 O O . ALA A 1 92 ? 0.839 4.558 10.006 1.00 90.75 92 ALA A O 1
ATOM 738 N N . ASN A 1 93 ? -1.352 4.843 10.408 1.00 88.69 93 ASN A N 1
ATOM 739 C CA . ASN A 1 93 ? -1.773 4.333 9.099 1.00 88.69 93 ASN A CA 1
ATOM 740 C C . ASN A 1 93 ? -1.285 5.225 7.954 1.00 88.69 93 ASN A C 1
ATOM 742 O O . ASN A 1 93 ? 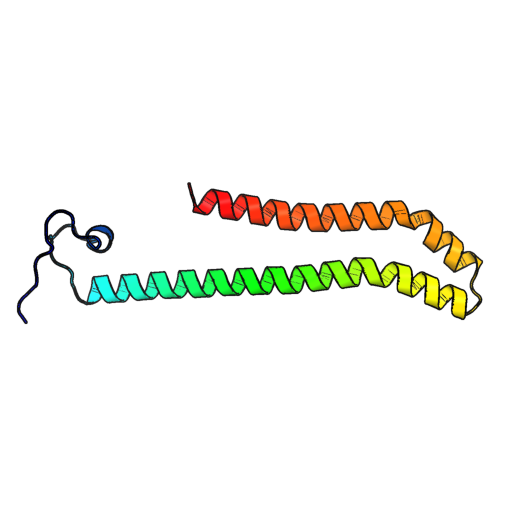-0.764 4.721 6.961 1.00 88.69 93 ASN A O 1
ATOM 746 N N . SER A 1 94 ? -1.391 6.547 8.108 1.00 89.81 94 SER A N 1
ATOM 747 C CA . SER A 1 94 ? -0.919 7.500 7.096 1.00 89.81 94 SER A CA 1
ATOM 748 C C . SER A 1 94 ? 0.587 7.373 6.872 1.00 89.81 94 SER A C 1
ATOM 750 O O . SER A 1 94 ? 1.034 7.379 5.729 1.00 89.81 94 SER A O 1
ATOM 752 N N . ALA A 1 95 ? 1.368 7.194 7.940 1.00 92.31 95 ALA A N 1
ATOM 753 C CA . ALA A 1 95 ? 2.809 6.985 7.854 1.00 92.31 95 ALA A CA 1
ATOM 754 C C . ALA A 1 95 ? 3.167 5.671 7.141 1.00 92.31 95 ALA A C 1
ATOM 756 O O . ALA A 1 95 ? 4.046 5.671 6.282 1.00 92.31 95 ALA A O 1
ATOM 757 N N . LEU A 1 96 ? 2.468 4.570 7.441 1.00 88.88 96 LEU A N 1
ATOM 758 C CA . LEU A 1 96 ? 2.674 3.279 6.774 1.00 88.88 96 LEU A CA 1
ATOM 759 C C . LEU A 1 96 ? 2.402 3.379 5.265 1.00 88.88 96 LEU A C 1
ATOM 761 O O . LEU A 1 96 ? 3.205 2.939 4.441 1.00 88.88 96 LEU A O 1
ATOM 765 N N . VAL A 1 97 ? 1.276 3.997 4.906 1.00 88.75 97 VAL A N 1
ATOM 766 C CA . VAL A 1 97 ? 0.851 4.182 3.516 1.00 88.75 97 VAL A CA 1
ATOM 767 C C . VAL A 1 97 ? 1.806 5.121 2.774 1.00 88.75 97 VAL A C 1
ATOM 769 O O . VAL A 1 97 ? 2.232 4.811 1.661 1.00 88.75 97 VAL A O 1
ATOM 772 N N . ALA A 1 98 ? 2.208 6.226 3.405 1.00 90.50 98 ALA A N 1
ATOM 773 C CA . ALA A 1 98 ? 3.182 7.160 2.850 1.00 90.50 98 ALA A CA 1
ATOM 774 C C . ALA A 1 98 ? 4.554 6.506 2.638 1.00 90.50 98 ALA A C 1
ATOM 776 O O . ALA A 1 98 ? 5.172 6.730 1.601 1.00 90.50 98 ALA A O 1
ATOM 777 N N . ALA A 1 99 ? 5.016 5.665 3.567 1.00 92.06 99 ALA A N 1
ATOM 778 C CA . ALA A 1 99 ? 6.270 4.933 3.417 1.00 92.06 99 ALA A CA 1
ATOM 779 C C . ALA A 1 99 ? 6.225 3.965 2.225 1.00 92.06 99 ALA A C 1
ATOM 781 O O . ALA A 1 99 ? 7.174 3.913 1.445 1.00 92.06 99 ALA A O 1
ATOM 782 N N . TYR A 1 100 ? 5.116 3.244 2.036 1.00 87.88 100 TYR A N 1
ATOM 783 C CA . TYR A 1 100 ? 4.961 2.330 0.905 1.00 87.88 100 TYR A CA 1
ATOM 784 C C . TYR A 1 100 ? 4.909 3.058 -0.442 1.00 87.88 100 TYR A C 1
ATOM 786 O O . TYR A 1 100 ? 5.654 2.719 -1.361 1.00 87.88 100 TYR A O 1
ATOM 794 N N . PHE A 1 101 ? 4.057 4.080 -0.571 1.00 87.00 101 PHE A N 1
ATOM 795 C CA . PHE A 1 101 ? 3.979 4.857 -1.810 1.00 87.00 101 PHE A CA 1
ATOM 796 C C . PHE A 1 101 ? 5.267 5.641 -2.076 1.00 87.00 101 PHE A C 1
ATOM 798 O O . PHE A 1 101 ? 5.696 5.726 -3.224 1.00 87.00 101 PHE A O 1
ATOM 805 N N . GLY A 1 102 ? 5.927 6.145 -1.031 1.00 90.25 102 GLY A N 1
ATOM 806 C CA . GLY A 1 102 ? 7.227 6.806 -1.132 1.00 90.25 102 GLY A CA 1
ATOM 807 C C . GLY A 1 102 ? 8.332 5.865 -1.613 1.00 90.25 102 GLY A C 1
ATOM 808 O O . GLY A 1 102 ? 9.096 6.230 -2.505 1.00 90.25 102 GLY A O 1
ATOM 809 N N . ALA A 1 103 ? 8.389 4.638 -1.087 1.00 88.81 103 ALA A N 1
ATOM 810 C CA . ALA A 1 103 ? 9.343 3.627 -1.537 1.00 88.81 103 ALA A CA 1
ATOM 811 C C . ALA A 1 103 ? 9.113 3.228 -3.005 1.00 88.81 103 ALA A C 1
ATOM 813 O O . ALA A 1 103 ? 10.076 3.148 -3.768 1.00 88.81 103 ALA A O 1
ATOM 814 N N . ASN A 1 104 ? 7.854 3.042 -3.420 1.00 86.94 104 ASN A N 1
ATOM 815 C CA . ASN A 1 104 ? 7.520 2.740 -4.816 1.00 86.94 104 ASN A CA 1
ATOM 816 C C . ASN A 1 104 ? 7.878 3.897 -5.761 1.00 86.94 104 ASN A C 1
ATOM 818 O O . ASN A 1 104 ? 8.533 3.671 -6.774 1.00 86.94 104 ASN A O 1
ATOM 822 N N . ALA A 1 105 ? 7.546 5.140 -5.401 1.00 88.06 105 ALA A N 1
ATOM 823 C CA . ALA A 1 105 ? 7.906 6.313 -6.200 1.00 88.06 105 ALA A CA 1
ATOM 824 C C . ALA A 1 105 ? 9.431 6.484 -6.335 1.00 88.06 105 ALA A C 1
ATOM 826 O O . ALA A 1 105 ? 9.932 6.849 -7.400 1.00 88.06 105 ALA A O 1
ATOM 827 N N . TYR A 1 106 ? 10.188 6.192 -5.271 1.00 89.00 106 TYR A N 1
ATOM 828 C CA . TYR A 1 106 ? 11.650 6.200 -5.318 1.00 89.00 106 TYR A CA 1
ATOM 829 C C . TYR A 1 106 ? 12.206 5.110 -6.249 1.00 89.00 106 TYR A C 1
ATOM 831 O O . TYR A 1 106 ? 13.130 5.374 -7.020 1.00 89.00 106 TYR A O 1
ATOM 839 N N . ALA A 1 107 ? 11.630 3.904 -6.215 1.00 83.81 107 ALA A N 1
ATOM 840 C CA . ALA A 1 107 ? 12.021 2.809 -7.099 1.00 83.81 107 ALA A CA 1
ATOM 841 C C . ALA A 1 107 ? 11.755 3.129 -8.582 1.00 83.81 107 ALA A C 1
ATOM 843 O O . ALA A 1 107 ? 12.618 2.860 -9.417 1.00 83.81 107 ALA A O 1
ATOM 844 N N . ASP A 1 108 ? 10.619 3.754 -8.902 1.00 80.62 108 ASP A N 1
ATOM 845 C CA . ASP A 1 108 ? 10.271 4.146 -10.276 1.00 80.62 108 ASP A CA 1
ATOM 846 C C . ASP A 1 108 ? 11.194 5.249 -10.824 1.00 80.62 108 ASP A C 1
ATOM 848 O O . ASP A 1 108 ? 11.585 5.224 -11.998 1.00 80.62 108 ASP A O 1
ATOM 852 N N . ARG A 1 109 ? 11.622 6.191 -9.970 1.00 78.75 109 ARG A N 1
ATOM 853 C CA . ARG A 1 109 ? 12.604 7.215 -10.361 1.00 78.75 109 ARG A CA 1
ATOM 854 C C . ARG A 1 109 ? 13.938 6.583 -10.768 1.00 78.75 109 ARG A C 1
ATOM 856 O O . ARG A 1 109 ? 14.517 6.996 -11.765 1.00 78.75 109 ARG A O 1
ATOM 863 N N . LYS A 1 110 ? 14.383 5.547 -10.050 1.00 72.38 110 LYS A N 1
ATOM 864 C CA . LYS A 1 110 ? 15.637 4.833 -10.341 1.00 72.38 110 LYS A CA 1
ATOM 865 C C . LYS A 1 110 ? 15.604 4.041 -11.655 1.00 72.38 110 LYS A C 1
ATOM 867 O O . LYS A 1 110 ? 16.658 3.796 -12.216 1.00 72.38 110 LYS A O 1
ATOM 872 N N . SER A 1 111 ? 14.436 3.624 -12.145 1.00 59.22 111 SER A N 1
ATOM 873 C CA . SER A 1 111 ? 14.331 2.951 -13.452 1.00 59.22 111 SER A CA 1
ATOM 874 C C . SER A 1 111 ? 14.362 3.898 -14.658 1.00 59.22 111 SER A C 1
ATOM 876 O O . SER A 1 111 ? 14.461 3.417 -15.782 1.00 59.22 111 SER A O 1
ATOM 878 N N . THR A 1 112 ? 14.243 5.214 -14.444 1.00 54.56 112 THR A N 1
ATOM 879 C CA . THR A 1 112 ? 14.196 6.221 -15.524 1.00 54.56 112 THR A CA 1
ATOM 880 C C . THR A 1 112 ? 15.523 6.983 -15.692 1.00 54.56 112 THR A C 1
ATOM 882 O O . THR A 1 112 ? 15.737 7.582 -16.744 1.00 54.56 112 THR A O 1
ATOM 885 N N . GLU A 1 113 ? 16.401 6.969 -14.678 1.00 43.34 113 GLU A N 1
ATOM 886 C CA . GLU A 1 113 ? 17.798 7.458 -14.741 1.00 43.34 113 GLU A CA 1
ATOM 887 C C . GLU A 1 113 ? 18.755 6.334 -15.164 1.00 43.34 113 GLU A C 1
ATOM 889 O O . GLU A 1 113 ? 19.670 6.626 -15.966 1.00 43.34 113 GLU A O 1
#

pLDDT: mean 82.11, std 10.82, range [43.34, 92.69]

Secondary structure (DSSP, 8-state):
----BPPTT-TTGGG-SS-SSB--HHHHHHHHHHHHHHHHHHHHHHHHHHHHHHHHHHHHHHHHHHHHHHHHTT-HHHHHHHHHTHHHHHHHHHHHHHHHHHHHHHHHHHTT-

Sequence (113 aa):
MAQKKLQKDSAYQHLDRNNDDTLCDDEISMALEFKRRELEDADARRDSMRWMTWFALFGTLNYPAAILITAMLGYDSAATIIGDIAPTYFVANSALVAAYFGANAYADRKSTE